Protein AF-A0A850DKN4-F1 (afdb_monomer_lite)

Structure (mmCIF, N/CA/C/O backbone):
data_AF-A0A850DKN4-F1
#
_entry.id   AF-A0A850DKN4-F1
#
loop_
_atom_site.group_PDB
_atom_site.id
_atom_site.type_symbol
_atom_site.label_atom_id
_atom_site.label_alt_id
_atom_site.label_comp_id
_atom_site.label_asym_id
_atom_site.label_entity_id
_atom_site.label_seq_id
_atom_site.pdbx_PDB_ins_code
_atom_site.Cartn_x
_atom_site.Cartn_y
_atom_site.Cartn_z
_atom_site.occupancy
_atom_site.B_iso_or_equiv
_atom_site.auth_seq_id
_atom_site.auth_comp_id
_atom_site.auth_asym_id
_atom_site.auth_atom_id
_atom_site.pdbx_PDB_model_num
ATOM 1 N N . MET A 1 1 ? -18.144 11.410 5.106 1.00 62.12 1 MET A N 1
ATOM 2 C CA . MET A 1 1 ? -17.314 11.699 3.916 1.00 62.12 1 MET A CA 1
ATOM 3 C C . MET A 1 1 ? -16.071 10.833 4.024 1.00 62.12 1 MET A C 1
ATOM 5 O O . MET A 1 1 ? -15.506 10.789 5.109 1.00 62.12 1 MET A O 1
ATOM 9 N N . ASN A 1 2 ? -15.714 10.085 2.980 1.00 83.38 2 ASN A N 1
ATOM 10 C CA . ASN A 1 2 ? -14.585 9.149 3.041 1.00 83.38 2 ASN A CA 1
ATOM 11 C C . ASN A 1 2 ? -13.280 9.904 2.773 1.00 83.38 2 ASN A C 1
ATOM 13 O O . ASN A 1 2 ? -13.250 10.772 1.899 1.00 83.38 2 ASN A O 1
ATOM 17 N N . ARG A 1 3 ? -12.218 9.589 3.520 1.00 93.12 3 ARG A N 1
ATOM 18 C CA . ARG A 1 3 ? -10.875 10.124 3.254 1.00 93.12 3 ARG A CA 1
ATOM 19 C C . ARG A 1 3 ? -10.176 9.235 2.229 1.00 93.12 3 ARG A C 1
ATOM 21 O O . ARG A 1 3 ? -10.371 8.020 2.248 1.00 93.12 3 ARG A O 1
ATOM 28 N N . HIS A 1 4 ? -9.394 9.837 1.337 1.00 95.81 4 HIS A N 1
ATOM 29 C CA . HIS A 1 4 ? -8.719 9.133 0.252 1.00 95.81 4 HIS A CA 1
ATOM 30 C C . HIS A 1 4 ? -7.279 9.616 0.098 1.00 95.81 4 HIS A C 1
ATOM 32 O O . HIS A 1 4 ? -7.022 10.816 0.179 1.00 95.81 4 HIS A O 1
ATOM 38 N N . TRP A 1 5 ? -6.369 8.680 -0.159 1.00 97.56 5 TRP A N 1
ATOM 39 C CA . TRP A 1 5 ? -4.951 8.938 -0.387 1.00 97.56 5 TRP A CA 1
ATOM 40 C C . TRP A 1 5 ? -4.437 8.103 -1.553 1.00 97.56 5 TRP A C 1
ATOM 42 O O . TRP A 1 5 ? -4.833 6.947 -1.720 1.00 97.56 5 TRP A O 1
ATOM 52 N N . THR A 1 6 ? -3.491 8.668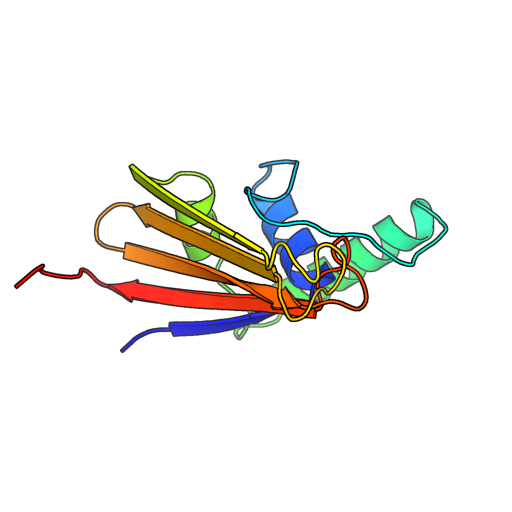 -2.295 1.00 97.12 6 THR A N 1
ATOM 53 C CA . THR A 1 6 ? -2.720 7.967 -3.323 1.00 97.12 6 THR A CA 1
ATOM 54 C C . THR A 1 6 ? -1.257 8.019 -2.931 1.00 97.12 6 THR A C 1
ATOM 56 O O . THR A 1 6 ? -0.751 9.081 -2.581 1.00 97.12 6 THR A O 1
ATOM 59 N N . LEU A 1 7 ? -0.594 6.872 -2.969 1.00 96.88 7 LEU A N 1
ATOM 60 C CA . LEU A 1 7 ? 0.821 6.736 -2.668 1.00 96.88 7 LEU A CA 1
ATOM 61 C C . LEU A 1 7 ? 1.517 6.090 -3.860 1.00 96.88 7 LEU A C 1
ATOM 63 O O . LEU A 1 7 ? 0.974 5.187 -4.503 1.00 96.88 7 LEU A O 1
ATOM 67 N N . THR A 1 8 ? 2.751 6.501 -4.114 1.00 96.44 8 THR A N 1
ATOM 68 C CA . THR A 1 8 ? 3.672 5.708 -4.928 1.00 96.44 8 THR A CA 1
ATOM 69 C C . THR A 1 8 ? 3.978 4.382 -4.230 1.00 96.44 8 THR A C 1
ATOM 71 O O . THR A 1 8 ? 3.669 4.160 -3.053 1.00 96.44 8 THR A O 1
ATOM 74 N N . ASP A 1 9 ? 4.583 3.461 -4.967 1.00 95.44 9 ASP A N 1
ATOM 75 C CA . ASP A 1 9 ? 4.948 2.154 -4.447 1.00 95.44 9 ASP A CA 1
ATOM 76 C C . ASP A 1 9 ? 5.963 2.242 -3.293 1.00 95.44 9 ASP A C 1
ATOM 78 O O . ASP A 1 9 ? 5.767 1.599 -2.259 1.00 95.44 9 ASP A O 1
ATOM 82 N N . LEU A 1 10 ? 6.983 3.096 -3.422 1.00 95.38 10 LEU A N 1
ATOM 83 C CA . LEU A 1 10 ? 7.976 3.332 -2.375 1.00 95.38 10 LEU A CA 1
ATOM 84 C C . LEU A 1 10 ? 7.391 4.047 -1.154 1.00 95.38 10 LEU A C 1
ATOM 86 O O . LEU A 1 10 ? 7.707 3.669 -0.027 1.00 95.38 10 LEU A O 1
ATOM 90 N N . GLU A 1 11 ? 6.530 5.051 -1.345 1.00 95.81 11 GLU A N 1
ATOM 91 C CA . GLU A 1 11 ? 5.891 5.742 -0.218 1.00 95.81 11 GLU A CA 1
ATOM 92 C C . GLU A 1 11 ? 5.078 4.767 0.631 1.00 95.81 11 GLU A C 1
ATOM 94 O O . GLU A 1 11 ? 5.183 4.786 1.856 1.00 95.81 11 GLU A O 1
ATOM 99 N N . PHE A 1 12 ? 4.322 3.862 -0.001 1.00 95.75 12 PHE A N 1
ATOM 100 C CA . PHE A 1 12 ? 3.578 2.844 0.735 1.00 95.75 12 PHE A CA 1
ATOM 101 C C . PHE A 1 12 ? 4.502 1.904 1.517 1.00 95.75 12 PHE A C 1
ATOM 103 O O . PHE A 1 12 ? 4.248 1.646 2.693 1.00 95.75 12 PHE A O 1
ATOM 110 N N . VAL A 1 13 ? 5.595 1.435 0.902 1.00 94.69 13 VAL A N 1
ATOM 111 C CA . VAL A 1 13 ? 6.602 0.594 1.575 1.00 94.69 13 VAL 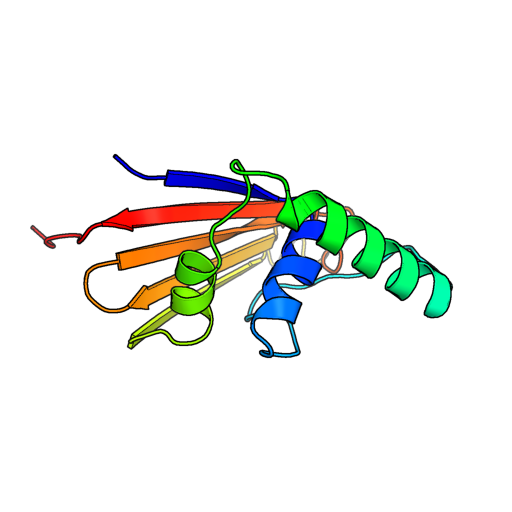A CA 1
ATOM 112 C C . VAL A 1 13 ? 7.178 1.301 2.800 1.00 94.69 13 VAL A C 1
ATOM 114 O O . VAL A 1 13 ? 7.218 0.711 3.875 1.00 94.69 13 VAL A O 1
ATOM 117 N N . VAL A 1 14 ? 7.577 2.566 2.665 1.00 94.31 14 VAL A N 1
ATOM 118 C CA . VAL A 1 14 ? 8.157 3.355 3.760 1.00 94.31 14 VAL A CA 1
ATOM 119 C C . VAL A 1 14 ? 7.158 3.555 4.900 1.00 94.31 14 VAL A C 1
ATOM 121 O O . VAL A 1 14 ? 7.501 3.354 6.066 1.00 94.31 14 VAL A O 1
ATOM 124 N N . ARG A 1 15 ? 5.904 3.904 4.587 1.00 93.69 15 ARG A N 1
ATOM 125 C CA . ARG A 1 15 ? 4.865 4.094 5.611 1.00 93.69 15 ARG A CA 1
ATOM 126 C C . ARG A 1 15 ? 4.489 2.778 6.295 1.00 93.69 15 ARG A C 1
ATOM 128 O O . ARG A 1 15 ? 4.231 2.774 7.498 1.00 93.69 15 ARG A O 1
ATOM 135 N N . TRP A 1 16 ? 4.491 1.664 5.562 1.00 94.25 16 TRP A N 1
ATOM 136 C CA . TRP A 1 16 ? 4.243 0.338 6.127 1.00 94.25 16 TRP A CA 1
ATOM 137 C C . TRP A 1 16 ? 5.384 -0.146 7.030 1.00 94.25 16 TRP A C 1
ATOM 139 O O . TRP A 1 16 ? 5.121 -0.696 8.099 1.00 94.25 16 TRP A O 1
ATOM 149 N N . ASP A 1 17 ? 6.640 0.104 6.654 1.00 89.94 17 ASP A N 1
ATOM 150 C CA . ASP A 1 17 ? 7.818 -0.263 7.453 1.00 89.94 17 ASP A CA 1
ATOM 151 C C . ASP A 1 17 ? 7.784 0.410 8.840 1.00 89.94 17 ASP A C 1
ATOM 153 O O . ASP A 1 17 ? 8.048 -0.219 9.868 1.00 89.94 17 ASP A O 1
ATOM 157 N N . GLY A 1 18 ? 7.297 1.657 8.898 1.00 81.94 18 GLY A N 1
ATOM 158 C CA . GLY A 1 18 ? 7.038 2.379 10.150 1.00 81.94 18 GLY A CA 1
ATOM 159 C C . GLY A 1 18 ? 6.072 1.666 11.111 1.00 81.94 18 GLY A C 1
ATOM 160 O O . GLY A 1 18 ? 6.184 1.825 12.326 1.00 81.94 18 GLY A O 1
ATOM 161 N N . GLN A 1 19 ? 5.180 0.804 10.604 1.00 82.06 19 GLN A N 1
ATOM 162 C CA . GLN A 1 19 ? 4.267 -0.011 11.419 1.00 82.06 19 GLN A CA 1
ATOM 163 C C . GLN A 1 19 ? 4.944 -1.252 12.031 1.00 82.06 19 GLN A C 1
ATOM 165 O O . GLN A 1 19 ? 4.274 -2.060 12.680 1.00 82.06 19 GLN A O 1
ATOM 170 N N . ARG A 1 20 ? 6.257 -1.443 11.815 1.00 68.38 20 ARG A N 1
ATOM 171 C CA . ARG A 1 20 ? 7.065 -2.586 12.291 1.00 68.38 20 ARG A CA 1
ATOM 172 C C . ARG A 1 20 ? 6.492 -3.953 11.906 1.00 68.38 20 ARG A C 1
ATOM 174 O O . ARG A 1 20 ? 6.717 -4.945 12.595 1.00 68.38 20 ARG A O 1
ATOM 181 N N . SER A 1 21 ? 5.726 -3.999 10.819 1.00 68.56 21 SER A N 1
ATOM 182 C CA . SER A 1 21 ? 5.014 -5.204 10.377 1.00 68.56 21 SER A CA 1
ATOM 183 C C . SER A 1 21 ? 5.808 -6.030 9.355 1.00 68.56 21 SER A C 1
ATOM 185 O O . SER A 1 21 ? 5.342 -7.080 8.920 1.00 68.56 21 SER A O 1
ATOM 187 N N . GLY A 1 22 ? 7.034 -5.609 9.021 1.00 76.19 22 GLY A N 1
ATOM 188 C CA . GLY A 1 22 ? 7.932 -6.335 8.125 1.00 76.19 22 GLY A CA 1
ATOM 189 C C . GLY A 1 22 ? 7.423 -6.340 6.684 1.00 76.19 22 GLY A C 1
ATOM 190 O O . GLY A 1 22 ? 7.325 -5.292 6.051 1.00 76.19 22 GLY A O 1
ATOM 191 N N . VAL A 1 23 ? 7.120 -7.531 6.158 1.00 83.12 23 VAL A N 1
ATOM 192 C CA . VAL A 1 23 ? 6.642 -7.733 4.779 1.00 83.12 23 VAL A CA 1
ATOM 193 C C . VAL A 1 23 ? 5.354 -6.939 4.529 1.00 83.12 23 VAL A C 1
ATOM 195 O O . VAL A 1 23 ? 4.541 -6.750 5.437 1.00 83.12 23 VAL A O 1
ATOM 198 N N . LEU A 1 24 ? 5.153 -6.486 3.287 1.00 92.62 24 LEU A N 1
ATOM 199 C CA . LEU A 1 24 ? 3.907 -5.843 2.870 1.00 92.62 24 LEU A CA 1
ATOM 200 C C . LEU A 1 24 ? 2.682 -6.704 3.219 1.00 92.62 24 LEU A C 1
ATOM 202 O O . LEU A 1 24 ? 2.751 -7.937 3.160 1.00 92.62 24 LEU A O 1
ATOM 206 N N . PRO A 1 25 ? 1.539 -6.079 3.548 1.00 93.69 25 PRO A N 1
ATOM 207 C CA . PRO A 1 25 ? 0.353 -6.839 3.874 1.00 93.69 25 PRO A CA 1
ATOM 208 C C . PRO A 1 25 ? -0.135 -7.555 2.612 1.00 93.69 25 PRO A C 1
ATOM 210 O O . PRO A 1 25 ? -0.230 -6.965 1.534 1.00 93.69 25 PRO A O 1
ATOM 213 N N . ALA A 1 26 ? -0.460 -8.842 2.738 1.00 93.56 26 ALA A N 1
ATOM 214 C CA . ALA A 1 26 ? -1.016 -9.610 1.629 1.00 93.56 26 ALA A CA 1
ATOM 215 C C . ALA A 1 26 ? -2.270 -8.903 1.071 1.00 93.56 26 ALA A C 1
ATOM 217 O O . ALA A 1 26 ? -3.067 -8.407 1.862 1.00 93.56 26 ALA A O 1
ATOM 218 N N . PRO A 1 27 ? -2.481 -8.842 -0.252 1.00 96.31 27 PRO A N 1
ATOM 219 C CA . PRO A 1 27 ? -1.779 -9.577 -1.299 1.00 96.31 27 PRO A CA 1
ATOM 220 C C . PRO A 1 27 ? -0.705 -8.732 -2.003 1.00 96.31 27 PRO A C 1
ATOM 222 O O . PRO A 1 27 ? -0.364 -9.012 -3.157 1.00 96.31 27 PRO A O 1
ATOM 225 N N . PHE A 1 28 ? -0.239 -7.658 -1.362 1.00 97.44 28 PHE A N 1
ATOM 226 C CA . PHE A 1 28 ? 0.576 -6.656 -2.025 1.00 97.44 28 PHE A CA 1
ATOM 227 C C . PHE A 1 28 ? 2.000 -7.118 -2.281 1.00 97.44 28 PHE A C 1
ATOM 229 O O . PHE A 1 28 ? 2.584 -7.893 -1.527 1.00 97.44 28 PHE A O 1
ATOM 236 N N . VAL A 1 29 ? 2.544 -6.618 -3.385 1.00 95.75 29 VAL A N 1
ATOM 237 C CA . VAL A 1 29 ? 3.899 -6.914 -3.840 1.00 95.75 29 VAL A CA 1
ATOM 238 C C . VAL A 1 29 ? 4.599 -5.629 -4.233 1.00 95.75 29 VAL A C 1
ATOM 240 O O . VAL A 1 29 ? 3.974 -4.699 -4.746 1.00 95.75 29 VAL A O 1
ATOM 243 N N . PHE A 1 30 ? 5.906 -5.613 -4.025 1.00 93.94 30 PHE A N 1
ATOM 244 C CA . PHE A 1 30 ? 6.780 -4.520 -4.400 1.00 93.94 30 PHE A CA 1
ATOM 245 C C . PHE A 1 30 ? 8.105 -5.088 -4.891 1.00 93.94 30 PHE A C 1
ATOM 247 O O . PHE A 1 30 ? 8.653 -6.011 -4.290 1.00 93.94 30 PHE A O 1
ATOM 254 N N . THR A 1 31 ? 8.608 -4.520 -5.981 1.00 94.31 31 THR A N 1
ATOM 255 C CA . THR A 1 31 ? 9.946 -4.786 -6.505 1.00 94.31 31 THR A CA 1
ATOM 256 C C . THR A 1 31 ? 10.558 -3.443 -6.857 1.00 94.31 31 THR A C 1
ATOM 258 O O . THR A 1 31 ? 9.959 -2.688 -7.620 1.00 94.31 31 THR A O 1
ATOM 261 N N . SER A 1 32 ? 11.731 -3.147 -6.297 1.00 92.12 32 SER A N 1
ATOM 262 C CA . SER A 1 32 ? 12.475 -1.929 -6.613 1.00 92.12 32 SER A CA 1
ATOM 263 C C . SER A 1 32 ? 13.407 -2.151 -7.803 1.00 92.12 32 SER A C 1
ATOM 265 O O . SER A 1 32 ? 14.030 -3.204 -7.926 1.00 92.12 32 SER A O 1
ATOM 267 N N . ASP A 1 33 ? 13.555 -1.123 -8.637 1.00 90.00 33 ASP A N 1
ATOM 268 C CA . ASP A 1 33 ? 14.590 -1.040 -9.676 1.00 90.00 33 ASP A CA 1
ATOM 269 C C . ASP A 1 33 ? 15.982 -0.687 -9.135 1.00 90.00 33 ASP A C 1
ATOM 271 O O . ASP A 1 33 ? 16.985 -0.734 -9.857 1.00 90.00 33 ASP A O 1
ATOM 275 N N . ILE A 1 34 ? 16.060 -0.301 -7.863 1.00 91.81 34 ILE A N 1
ATOM 276 C CA . ILE A 1 34 ? 17.290 0.184 -7.259 1.00 91.81 34 ILE A CA 1
ATOM 277 C C . ILE A 1 34 ? 18.214 -1.003 -7.009 1.00 91.81 34 ILE A C 1
ATOM 279 O O . ILE A 1 34 ? 18.006 -1.817 -6.114 1.00 91.81 34 ILE A O 1
ATOM 283 N N . ARG A 1 35 ? 19.270 -1.087 -7.821 1.00 89.44 35 ARG A N 1
ATOM 284 C CA . ARG A 1 35 ? 20.201 -2.226 -7.830 1.00 89.44 35 ARG A CA 1
ATOM 285 C C . ARG A 1 35 ? 21.013 -2.379 -6.544 1.00 89.44 35 ARG A C 1
ATOM 287 O O . ARG A 1 35 ? 21.452 -3.479 -6.232 1.00 89.44 35 ARG A O 1
ATOM 294 N N . SER A 1 36 ? 21.275 -1.279 -5.839 1.00 94.94 36 SER A N 1
ATOM 295 C CA . SER A 1 36 ? 22.093 -1.276 -4.625 1.00 94.94 36 SER A CA 1
ATOM 296 C C . SER A 1 36 ? 21.211 -1.197 -3.391 1.00 94.94 36 SER A C 1
ATOM 298 O O . SER A 1 36 ? 20.463 -0.235 -3.231 1.00 94.94 36 SER A O 1
ATOM 300 N N . TYR A 1 37 ? 21.376 -2.154 -2.476 1.00 92.00 37 TYR A N 1
ATOM 301 C CA . TYR A 1 37 ? 20.701 -2.136 -1.178 1.00 92.00 37 TYR A CA 1
ATOM 302 C C . TYR A 1 37 ? 20.950 -0.825 -0.422 1.00 92.00 37 TYR A C 1
ATOM 304 O O . TYR A 1 37 ? 20.022 -0.217 0.095 1.00 92.00 37 TYR A O 1
ATOM 312 N N . ARG A 1 38 ? 22.193 -0.321 -0.433 1.00 95.44 38 ARG A N 1
ATOM 313 C CA . ARG A 1 38 ? 22.528 0.949 0.225 1.00 95.44 38 ARG A CA 1
ATOM 314 C C . ARG A 1 38 ? 21.779 2.128 -0.395 1.00 95.44 38 ARG A C 1
ATOM 316 O O . ARG A 1 38 ? 21.282 2.968 0.340 1.00 95.44 38 ARG A O 1
ATOM 323 N N . ALA A 1 39 ? 21.691 2.181 -1.725 1.00 95.75 39 ALA A N 1
ATOM 324 C CA . ALA A 1 39 ? 20.952 3.244 -2.406 1.00 95.75 39 ALA A CA 1
ATOM 325 C C . ALA A 1 39 ? 19.446 3.158 -2.115 1.00 95.75 39 ALA A C 1
ATOM 327 O O . ALA A 1 39 ? 18.796 4.185 -1.947 1.00 95.75 39 ALA A O 1
ATOM 328 N N . PHE A 1 40 ? 18.906 1.941 -2.012 1.00 94.19 40 PHE A N 1
ATOM 329 C CA . PHE A 1 40 ? 17.510 1.716 -1.649 1.00 94.19 40 PHE A CA 1
ATOM 330 C C . PHE A 1 40 ? 17.211 2.206 -0.227 1.00 94.19 40 PHE A C 1
ATOM 332 O O . PHE A 1 40 ? 16.251 2.945 -0.026 1.00 94.19 40 PHE A O 1
ATOM 339 N N . GLU A 1 41 ? 18.065 1.874 0.743 1.00 94.69 41 GLU A N 1
ATOM 340 C CA . GLU A 1 41 ? 17.910 2.333 2.127 1.00 94.69 41 GLU A CA 1
ATOM 341 C C . GLU A 1 41 ? 18.075 3.855 2.264 1.00 94.69 41 GLU A C 1
ATOM 343 O O . GLU A 1 41 ? 17.312 4.484 2.996 1.00 94.69 41 GLU A O 1
ATOM 348 N N . THR A 1 42 ? 19.003 4.473 1.522 1.00 95.62 42 THR A N 1
ATOM 349 C CA . THR A 1 42 ? 19.118 5.941 1.464 1.00 95.62 42 THR A CA 1
ATOM 350 C C . THR A 1 42 ? 17.829 6.575 0.946 1.00 95.62 42 THR A C 1
ATOM 352 O O . THR A 1 42 ? 17.277 7.450 1.610 1.00 95.62 42 THR A O 1
ATOM 355 N N . LEU A 1 43 ? 17.287 6.086 -0.173 1.00 95.62 43 LEU A N 1
ATOM 356 C CA . LEU A 1 43 ? 16.054 6.636 -0.736 1.00 95.62 43 LEU A CA 1
ATOM 357 C C . LEU A 1 43 ? 14.841 6.413 0.182 1.00 95.62 43 LEU A C 1
ATOM 359 O O . LEU A 1 43 ? 13.964 7.274 0.272 1.00 95.62 43 LEU A O 1
ATOM 363 N N . LYS A 1 44 ? 14.779 5.278 0.891 1.00 94.88 44 LYS A N 1
ATOM 364 C CA . LYS A 1 44 ? 13.759 5.040 1.922 1.00 94.88 44 LYS A CA 1
ATOM 365 C C . LYS A 1 44 ? 13.837 6.081 3.037 1.00 94.88 44 LYS A C 1
ATOM 367 O O . LYS A 1 44 ? 12.796 6.602 3.426 1.00 94.88 44 LYS A O 1
ATOM 372 N N . ALA A 1 45 ? 15.037 6.385 3.535 1.00 94.62 45 ALA A N 1
ATOM 373 C CA . ALA A 1 45 ? 15.232 7.372 4.595 1.00 94.62 45 ALA A CA 1
ATOM 374 C C . ALA A 1 45 ? 14.817 8.783 4.144 1.00 94.62 45 ALA A C 1
ATOM 376 O O . ALA A 1 45 ? 14.035 9.434 4.832 1.00 94.62 45 ALA A O 1
ATOM 377 N N . GLU A 1 46 ? 15.245 9.206 2.952 1.00 95.69 46 GLU A N 1
ATOM 378 C CA . GLU A 1 46 ? 14.849 10.490 2.350 1.00 95.69 46 GLU A CA 1
ATOM 379 C C . GLU A 1 46 ? 13.326 10.576 2.152 1.00 95.69 46 GLU A C 1
ATOM 381 O O . GLU A 1 46 ? 12.687 11.590 2.442 1.00 95.69 46 GLU A O 1
ATOM 386 N N . THR A 1 47 ? 12.712 9.478 1.703 1.00 95.62 47 THR A N 1
ATOM 387 C CA . THR A 1 47 ? 11.256 9.384 1.541 1.00 95.62 47 THR A CA 1
ATOM 388 C C . THR A 1 47 ? 10.540 9.467 2.890 1.00 95.62 47 THR A C 1
ATOM 390 O O . THR A 1 47 ? 9.518 10.142 2.991 1.00 95.62 47 THR A O 1
ATOM 393 N N . ALA A 1 48 ? 11.063 8.824 3.936 1.00 93.50 48 ALA A N 1
ATOM 394 C CA . ALA A 1 48 ? 10.487 8.879 5.277 1.00 93.50 48 ALA A CA 1
ATOM 395 C C . ALA A 1 48 ? 10.533 10.297 5.864 1.00 93.50 48 ALA A C 1
ATOM 397 O O . ALA A 1 48 ? 9.540 10.758 6.431 1.00 93.50 48 ALA A O 1
ATOM 398 N N . GLU A 1 49 ? 11.656 10.998 5.692 1.00 94.06 49 GLU A N 1
ATOM 399 C CA . GLU A 1 49 ? 11.821 12.386 6.127 1.00 94.06 49 GLU A CA 1
ATOM 400 C C . GLU A 1 49 ? 10.817 13.306 5.424 1.00 94.06 49 GLU A C 1
ATOM 402 O O . GLU A 1 49 ? 10.068 14.024 6.088 1.00 94.06 49 GLU A O 1
ATOM 407 N N . ARG A 1 50 ? 10.706 13.200 4.093 1.00 94.44 50 ARG A N 1
ATOM 408 C CA . ARG A 1 50 ? 9.727 13.969 3.312 1.00 94.44 50 ARG A CA 1
ATOM 409 C C . ARG A 1 50 ? 8.289 13.714 3.768 1.00 94.44 50 ARG A C 1
ATOM 411 O O . ARG A 1 50 ? 7.536 14.664 3.960 1.00 94.44 50 ARG A O 1
ATOM 418 N N . LEU A 1 51 ? 7.899 12.449 3.938 1.00 93.12 51 LEU A N 1
ATOM 419 C CA . LEU A 1 51 ? 6.527 12.087 4.314 1.00 93.12 51 LEU A CA 1
ATOM 420 C C . LEU A 1 51 ? 6.168 12.508 5.743 1.00 93.12 51 LEU A C 1
ATOM 422 O O . LEU A 1 51 ? 4.995 12.734 6.020 1.00 93.12 51 LEU A O 1
ATOM 426 N N . SER A 1 52 ? 7.146 12.621 6.645 1.00 88.44 52 SER A N 1
ATOM 427 C CA . SER A 1 52 ? 6.900 13.034 8.034 1.00 88.44 52 SER A CA 1
ATOM 428 C C . SER A 1 52 ? 6.461 14.498 8.151 1.00 88.44 52 SER A C 1
ATOM 430 O O . SER A 1 52 ? 5.772 14.854 9.105 1.00 88.44 52 SER A O 1
ATOM 432 N N . GLY A 1 53 ? 6.841 15.343 7.187 1.00 87.25 53 GLY A N 1
ATOM 433 C CA . GLY A 1 53 ? 6.451 16.755 7.132 1.00 87.25 53 GLY A CA 1
ATOM 434 C C . GLY A 1 53 ? 5.183 17.043 6.322 1.00 87.25 53 GLY A C 1
ATOM 435 O O . GLY A 1 53 ? 4.748 18.193 6.292 1.00 87.25 53 GLY A O 1
ATOM 436 N N . ASP A 1 54 ? 4.600 16.042 5.656 1.00 90.38 54 ASP A N 1
ATOM 437 C CA . ASP A 1 54 ? 3.483 16.235 4.729 1.00 90.38 54 ASP A CA 1
ATOM 438 C C . ASP A 1 54 ? 2.126 15.914 5.389 1.00 90.38 54 ASP A C 1
ATOM 440 O O . ASP A 1 54 ? 1.806 14.741 5.596 1.00 90.38 54 ASP A O 1
ATOM 444 N N . PRO A 1 55 ? 1.274 16.917 5.685 1.00 85.00 55 PRO A N 1
ATOM 445 C CA . PRO A 1 55 ? -0.040 16.685 6.282 1.00 85.00 55 PRO A CA 1
ATOM 446 C C . PRO A 1 55 ? -1.028 15.982 5.337 1.00 85.00 55 PRO A C 1
ATOM 448 O O . PRO A 1 55 ? -2.067 15.506 5.798 1.00 85.00 55 PRO A O 1
ATOM 451 N N . ALA A 1 56 ? -0.738 15.914 4.033 1.00 87.38 56 ALA A N 1
ATOM 452 C CA . ALA A 1 56 ? -1.547 15.188 3.059 1.00 87.38 56 ALA A CA 1
ATOM 453 C C . ALA A 1 56 ? -1.231 13.683 3.024 1.00 87.38 56 ALA A C 1
ATOM 455 O O . ALA A 1 56 ? -1.945 12.932 2.359 1.00 87.38 56 ALA A O 1
ATOM 456 N N . THR A 1 57 ? -0.199 13.220 3.740 1.00 90.81 57 THR A N 1
ATOM 457 C CA . THR A 1 57 ? 0.138 11.795 3.815 1.00 90.81 57 THR A CA 1
ATOM 458 C C . THR A 1 57 ? -0.946 10.984 4.529 1.00 90.81 57 THR A C 1
ATOM 460 O O . THR A 1 57 ? -1.721 11.500 5.340 1.00 90.81 57 THR A O 1
ATOM 463 N N . VAL A 1 58 ? -0.996 9.676 4.256 1.00 94.19 58 VAL A N 1
ATOM 464 C CA . VAL A 1 58 ? -1.887 8.769 4.990 1.00 94.19 58 VAL A CA 1
ATOM 465 C C . VAL A 1 58 ? -1.479 8.734 6.472 1.00 94.19 58 VAL A C 1
ATOM 467 O O . VAL A 1 58 ? -0.319 8.434 6.767 1.00 94.19 58 VAL A O 1
ATOM 470 N N . PRO A 1 59 ? -2.391 9.009 7.420 1.00 93.19 59 PRO A N 1
ATOM 471 C CA . PRO A 1 59 ? -2.078 8.964 8.846 1.00 93.19 59 PRO A CA 1
ATOM 472 C C . PRO A 1 59 ? -1.674 7.563 9.339 1.00 93.19 59 PRO A C 1
ATOM 474 O O . PRO A 1 59 ? -2.196 6.552 8.864 1.00 93.19 59 PRO A O 1
ATOM 477 N N . ASP A 1 60 ? -0.777 7.485 10.330 1.00 92.12 60 ASP A N 1
ATOM 478 C CA . ASP A 1 60 ? -0.322 6.202 10.902 1.00 92.12 60 ASP A CA 1
ATOM 479 C C . ASP A 1 60 ? -1.466 5.378 11.498 1.00 92.12 60 ASP A C 1
ATOM 481 O O . ASP A 1 60 ? -1.474 4.151 11.404 1.00 92.12 60 ASP A O 1
ATOM 485 N N . ASP A 1 61 ? -2.462 6.034 12.092 1.00 92.75 61 ASP A N 1
ATOM 486 C CA . ASP A 1 61 ? -3.605 5.361 12.700 1.00 92.75 61 ASP A CA 1
ATOM 487 C C . ASP A 1 61 ? -4.496 4.661 11.660 1.00 92.75 61 ASP A C 1
ATOM 489 O O . ASP A 1 61 ? -5.108 3.643 11.984 1.00 92.75 61 ASP A O 1
ATOM 493 N N . VAL A 1 62 ? -4.517 5.138 10.409 1.00 94.62 62 VAL A N 1
ATOM 494 C CA . VAL A 1 62 ? -5.194 4.467 9.285 1.00 94.62 62 VAL A CA 1
ATOM 495 C C . VAL A 1 62 ? -4.457 3.180 8.913 1.00 94.62 62 VAL A C 1
ATOM 497 O O . VAL A 1 62 ? -5.081 2.129 8.775 1.00 94.62 62 VAL A O 1
ATOM 500 N N . LEU A 1 63 ? -3.125 3.216 8.807 1.00 94.94 63 LEU A N 1
ATOM 501 C CA . LEU A 1 63 ? -2.333 2.013 8.514 1.00 94.94 63 LEU A CA 1
ATOM 502 C C . LEU A 1 63 ? -2.351 1.008 9.673 1.00 94.94 63 LEU A C 1
ATOM 504 O O . LEU A 1 63 ? -2.362 -0.202 9.443 1.00 94.94 63 LEU A O 1
ATOM 508 N N . ASN A 1 64 ? -2.451 1.482 10.914 1.00 94.00 64 ASN A N 1
ATOM 509 C CA . ASN A 1 64 ? -2.590 0.631 12.094 1.00 94.00 64 ASN A CA 1
ATOM 510 C C . ASN A 1 64 ? -3.908 -0.176 12.103 1.00 94.00 64 ASN A C 1
ATOM 512 O O . ASN A 1 64 ? -3.955 -1.255 12.696 1.00 94.00 64 ASN A O 1
ATOM 516 N N . ILE A 1 65 ? -4.971 0.288 11.426 1.00 94.56 65 ILE A N 1
ATOM 517 C CA . ILE A 1 65 ? -6.192 -0.517 11.205 1.00 94.56 65 ILE A CA 1
ATOM 518 C C . ILE A 1 65 ? -5.866 -1.757 10.370 1.00 94.56 65 ILE A C 1
ATOM 520 O O . ILE A 1 65 ? -6.340 -2.846 10.677 1.00 94.56 65 ILE A O 1
ATOM 524 N N . VAL A 1 66 ? -5.031 -1.602 9.344 1.00 95.12 66 VAL A N 1
ATOM 525 C CA . VAL A 1 66 ? -4.620 -2.689 8.444 1.00 95.12 66 VAL A CA 1
ATOM 526 C C . VAL A 1 66 ? -3.609 -3.620 9.115 1.00 95.12 66 VAL A C 1
ATOM 528 O O . VAL A 1 66 ? -3.670 -4.832 8.925 1.00 95.12 66 VAL A O 1
ATOM 531 N N . ALA A 1 67 ? -2.700 -3.078 9.929 1.00 94.56 67 ALA A N 1
ATOM 532 C CA . ALA A 1 67 ? -1.706 -3.864 10.662 1.00 94.56 67 ALA A CA 1
ATOM 533 C C . ALA A 1 67 ? -2.319 -4.695 11.800 1.00 94.56 67 ALA A C 1
ATOM 535 O O . ALA A 1 67 ? -1.837 -5.786 12.107 1.00 94.56 67 ALA A O 1
ATOM 536 N N . ARG A 1 68 ? -3.378 -4.188 12.444 1.00 93.75 68 ARG A N 1
ATOM 537 C CA . ARG A 1 68 ? -4.040 -4.831 13.590 1.00 93.75 68 ARG A CA 1
ATOM 538 C C . ARG A 1 68 ? -5.569 -4.805 13.444 1.00 93.75 68 ARG A C 1
ATOM 540 O O . ARG A 1 68 ? -6.230 -4.130 14.237 1.00 93.75 68 ARG A O 1
ATOM 547 N N . PRO A 1 69 ? -6.128 -5.495 12.437 1.00 94.81 69 PRO A N 1
ATOM 548 C CA . PRO A 1 69 ? -7.557 -5.470 12.163 1.00 94.81 69 PRO A CA 1
ATOM 549 C C . PRO A 1 69 ? -8.339 -6.390 13.104 1.00 94.81 69 PRO A C 1
ATOM 551 O O . PRO A 1 69 ? -7.845 -7.446 13.493 1.00 94.81 69 PRO A O 1
ATOM 554 N N . ASP A 1 70 ? -9.598 -6.038 13.366 1.00 95.44 70 ASP A N 1
ATOM 555 C CA . ASP A 1 70 ? -10.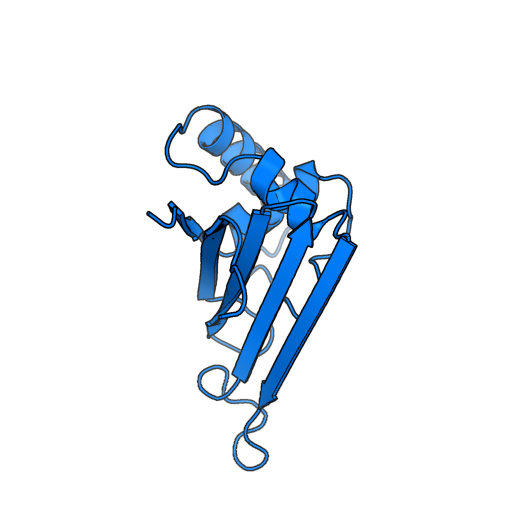590 -6.969 13.920 1.00 95.44 70 ASP A CA 1
ATOM 556 C C . ASP A 1 70 ? -11.111 -7.906 12.815 1.00 95.44 70 ASP A C 1
ATOM 558 O O . ASP A 1 70 ? -11.364 -9.087 13.039 1.00 95.44 70 ASP A O 1
ATOM 562 N N . ILE A 1 71 ? -11.256 -7.373 11.594 1.00 94.44 71 ILE A N 1
ATOM 563 C CA . ILE A 1 71 ? -11.687 -8.106 10.397 1.00 94.44 71 ILE A CA 1
ATOM 564 C C . ILE A 1 71 ? -10.778 -7.722 9.233 1.00 94.44 71 ILE A C 1
ATOM 566 O O . ILE A 1 71 ? -10.556 -6.535 8.991 1.00 94.44 71 ILE A O 1
ATOM 570 N N . ARG A 1 72 ? -10.304 -8.713 8.469 1.00 95.81 72 ARG A N 1
ATOM 571 C CA . ARG A 1 72 ? -9.586 -8.494 7.205 1.00 95.81 72 ARG A CA 1
ATOM 572 C C . ARG A 1 72 ? -10.212 -9.285 6.064 1.00 95.81 72 ARG A C 1
ATOM 574 O O . ARG A 1 72 ? -10.572 -10.447 6.240 1.00 95.81 72 ARG A O 1
ATOM 581 N N . ILE A 1 73 ? -10.281 -8.670 4.890 1.00 96.44 73 ILE A N 1
ATOM 582 C CA . ILE A 1 73 ? -10.719 -9.283 3.638 1.00 96.44 73 ILE A CA 1
ATOM 583 C C . ILE A 1 73 ? -9.620 -9.040 2.606 1.00 96.44 73 ILE A C 1
ATOM 585 O O . ILE A 1 73 ? -9.250 -7.901 2.327 1.00 96.44 73 ILE A O 1
ATOM 589 N N . ILE A 1 74 ? -9.095 -10.125 2.043 1.00 97.62 74 ILE A N 1
ATOM 590 C CA . ILE A 1 74 ? -8.037 -10.088 1.033 1.00 97.62 74 ILE A CA 1
ATOM 591 C C . ILE A 1 74 ? -8.655 -10.487 -0.303 1.00 97.62 74 ILE A C 1
ATOM 593 O O . ILE A 1 74 ? -9.170 -11.593 -0.443 1.00 97.62 74 ILE A O 1
ATOM 597 N N . GLY A 1 75 ? -8.591 -9.587 -1.281 1.00 97.31 75 GLY A N 1
ATOM 598 C CA . GLY A 1 75 ? -9.031 -9.845 -2.647 1.00 97.31 75 GLY A CA 1
ATOM 599 C C . GLY A 1 75 ? -7.830 -10.001 -3.568 1.00 97.31 75 GLY A C 1
ATOM 600 O O . GLY A 1 75 ? -7.044 -9.068 -3.724 1.00 97.31 75 GLY A O 1
ATOM 601 N N . SER A 1 76 ? -7.685 -11.157 -4.212 1.00 96.94 76 SER A N 1
ATOM 602 C CA . SER A 1 76 ? -6.731 -11.321 -5.307 1.00 96.94 76 SER A CA 1
ATOM 603 C C . SER A 1 76 ? -7.372 -12.075 -6.458 1.00 96.94 76 SER A C 1
ATOM 605 O O . SER A 1 76 ? -7.922 -13.154 -6.264 1.00 96.94 76 SER A O 1
ATOM 607 N N . ALA A 1 77 ? -7.291 -11.498 -7.652 1.00 96.81 77 ALA A N 1
ATOM 608 C CA . ALA A 1 77 ? -7.791 -12.109 -8.873 1.00 96.81 77 ALA A CA 1
ATOM 609 C C . ALA A 1 77 ? -6.821 -11.860 -10.027 1.00 96.81 77 ALA A C 1
ATOM 611 O O . ALA A 1 77 ? -6.009 -10.928 -9.994 1.00 96.81 77 ALA A O 1
ATOM 612 N N . TRP A 1 78 ? -6.888 -12.725 -11.030 1.00 96.50 78 TRP A N 1
ATOM 613 C CA . TRP A 1 78 ? -6.083 -12.649 -12.239 1.00 96.50 78 TRP A CA 1
ATOM 614 C C . TRP A 1 78 ? -6.816 -13.318 -13.399 1.00 96.50 78 TRP A C 1
ATOM 616 O O . TRP A 1 78 ? -7.631 -14.209 -13.168 1.00 96.50 78 TRP A O 1
ATOM 626 N N . ASP A 1 79 ? -6.529 -12.883 -14.624 1.00 97.25 79 ASP A N 1
ATOM 627 C CA . ASP A 1 79 ? -7.053 -13.495 -15.847 1.00 97.25 79 ASP A CA 1
ATOM 628 C C . ASP A 1 79 ? -6.220 -14.734 -16.239 1.00 97.25 79 ASP A C 1
ATOM 630 O O . ASP A 1 79 ? -5.038 -14.579 -16.567 1.00 97.25 79 ASP A O 1
ATOM 634 N N . PRO A 1 80 ? -6.805 -15.952 -16.257 1.00 95.94 80 PRO A N 1
ATOM 635 C CA . PRO A 1 80 ? -6.115 -17.177 -16.659 1.00 95.94 80 PRO A CA 1
ATOM 636 C C . PRO A 1 80 ? -5.521 -17.161 -18.065 1.00 95.94 80 PRO A C 1
ATOM 638 O O . PRO A 1 80 ? -4.537 -17.854 -18.315 1.00 95.94 80 PRO A O 1
ATOM 641 N N . GLN A 1 81 ? -6.101 -16.380 -18.976 1.00 97.88 81 GLN A N 1
ATOM 642 C CA . GLN A 1 81 ? -5.623 -16.253 -20.352 1.00 97.88 81 GLN A CA 1
ATOM 643 C C . GLN A 1 81 ? -4.430 -15.294 -20.455 1.00 97.88 81 GLN A C 1
ATOM 645 O O . GLN A 1 81 ? -3.628 -15.405 -21.379 1.00 97.88 81 GLN A O 1
ATOM 650 N N . HIS A 1 82 ? -4.275 -14.396 -19.477 1.00 95.81 82 HIS A N 1
ATOM 651 C CA . HIS A 1 82 ? -3.224 -13.379 -19.435 1.00 95.81 82 HIS A CA 1
ATOM 652 C C . HIS A 1 82 ? -2.518 -13.348 -18.060 1.00 95.81 82 HIS A C 1
ATOM 654 O O . HIS A 1 82 ? -2.486 -12.306 -17.402 1.00 95.81 82 HIS A O 1
ATOM 660 N N . PRO A 1 83 ? -1.903 -14.462 -17.604 1.00 92.88 83 PRO A N 1
ATOM 661 C CA . PRO A 1 83 ? -1.357 -14.601 -16.244 1.00 92.88 83 PRO A CA 1
ATOM 662 C C . PRO A 1 83 ? -0.310 -13.556 -15.858 1.00 92.88 83 PRO A C 1
ATOM 664 O O . PRO A 1 83 ? -0.155 -13.231 -14.678 1.00 92.88 83 PRO A O 1
ATOM 667 N N . ASN A 1 84 ? 0.423 -13.060 -16.854 1.00 95.44 84 ASN A N 1
ATOM 668 C CA . ASN A 1 84 ? 1.542 -12.143 -16.681 1.00 95.44 84 ASN A CA 1
ATOM 669 C C . ASN A 1 84 ? 1.184 -10.691 -17.016 1.00 95.44 84 ASN A C 1
ATOM 671 O O . ASN A 1 84 ? 2.066 -9.837 -16.954 1.00 95.44 84 ASN A O 1
ATOM 675 N N . ASP A 1 85 ? -0.074 -10.403 -17.365 1.00 96.75 85 ASP A N 1
ATOM 676 C CA . ASP A 1 85 ? -0.525 -9.037 -17.613 1.00 96.75 85 ASP A CA 1
ATOM 677 C C . ASP A 1 85 ? -0.853 -8.349 -16.272 1.00 96.75 85 ASP A C 1
ATOM 679 O O . ASP A 1 85 ? -1.837 -8.707 -15.610 1.00 96.75 85 ASP A O 1
ATOM 683 N N . PRO A 1 86 ? -0.051 -7.362 -15.828 1.00 95.69 86 PRO A N 1
ATOM 684 C CA . PRO A 1 86 ? -0.314 -6.654 -14.581 1.00 95.69 86 PRO A CA 1
ATOM 685 C C . PRO A 1 86 ? -1.637 -5.880 -14.601 1.00 95.69 86 PRO A C 1
ATOM 687 O O . PRO A 1 86 ? -2.240 -5.721 -13.541 1.00 95.69 86 PRO A O 1
ATOM 690 N N . ALA A 1 87 ? -2.126 -5.440 -15.767 1.00 96.81 87 ALA A N 1
ATOM 691 C CA . ALA A 1 87 ? -3.406 -4.742 -15.889 1.00 96.81 87 ALA A CA 1
ATOM 692 C C . ALA A 1 87 ? -4.606 -5.674 -15.655 1.00 96.81 87 ALA A C 1
ATOM 694 O O . ALA A 1 87 ? -5.698 -5.217 -15.322 1.00 96.81 87 ALA A O 1
ATOM 695 N N . LYS A 1 88 ? -4.400 -6.989 -15.783 1.00 97.00 88 LYS A N 1
ATOM 696 C CA . LYS A 1 88 ? -5.395 -8.035 -15.506 1.00 97.00 88 LYS A CA 1
ATOM 697 C C . LYS A 1 88 ? -5.246 -8.630 -14.104 1.00 97.00 88 LYS A C 1
ATOM 699 O O . LYS A 1 88 ? -5.821 -9.681 -13.819 1.00 97.00 88 LYS A O 1
ATOM 704 N N . ARG A 1 89 ? -4.481 -7.981 -13.218 1.00 96.50 89 ARG A N 1
ATOM 705 C CA . ARG A 1 89 ? -4.256 -8.410 -11.834 1.00 96.50 89 ARG A CA 1
ATOM 706 C C . ARG A 1 89 ? -4.983 -7.484 -10.865 1.00 96.50 89 ARG A C 1
ATOM 708 O O . ARG A 1 89 ? -4.765 -6.280 -10.864 1.00 96.50 89 ARG A O 1
ATOM 715 N N . ILE A 1 90 ? -5.789 -8.063 -9.982 1.00 97.12 90 ILE A N 1
ATOM 716 C CA . ILE A 1 90 ? -6.468 -7.340 -8.902 1.00 97.12 90 ILE A CA 1
ATOM 717 C C . ILE A 1 90 ? -5.828 -7.733 -7.572 1.00 97.12 90 ILE A C 1
ATOM 719 O O . ILE A 1 90 ? -5.599 -8.917 -7.299 1.00 97.12 90 ILE A O 1
ATOM 723 N N . ARG A 1 91 ? -5.535 -6.727 -6.745 1.00 98.25 91 ARG A N 1
ATOM 724 C CA . ARG A 1 91 ? -4.978 -6.867 -5.398 1.00 98.25 91 ARG A CA 1
ATOM 725 C C . ARG A 1 91 ? -5.619 -5.838 -4.478 1.00 98.25 91 ARG A C 1
ATOM 727 O O . ARG A 1 91 ? -5.394 -4.640 -4.636 1.00 98.25 91 ARG A O 1
ATOM 734 N N . LEU A 1 92 ? -6.397 -6.328 -3.524 1.00 98.00 92 LEU A N 1
ATOM 735 C CA . LEU A 1 92 ? -7.167 -5.537 -2.574 1.00 98.00 92 LEU A CA 1
ATOM 736 C C . LEU A 1 92 ? -6.907 -6.045 -1.157 1.00 98.00 92 LEU A C 1
ATOM 738 O O . LEU A 1 92 ? -6.876 -7.257 -0.925 1.00 98.00 92 LEU A O 1
ATOM 742 N N . HIS A 1 93 ? -6.785 -5.121 -0.212 1.00 97.75 93 HIS A N 1
ATOM 743 C CA . HIS A 1 93 ? -6.770 -5.413 1.215 1.00 97.75 93 HIS A CA 1
ATOM 744 C C . HIS A 1 93 ? -7.778 -4.501 1.900 1.00 97.75 93 HIS A C 1
ATOM 746 O O . HIS A 1 93 ? -7.554 -3.296 2.009 1.00 97.75 93 HIS A O 1
ATOM 752 N N . ALA A 1 94 ? -8.880 -5.075 2.369 1.00 97.06 94 ALA A N 1
ATOM 753 C CA . ALA A 1 94 ? -9.817 -4.378 3.230 1.00 97.06 94 ALA A CA 1
ATOM 754 C C . ALA A 1 94 ? -9.607 -4.813 4.681 1.00 97.06 94 ALA A C 1
ATOM 756 O O . ALA A 1 94 ? -9.462 -5.998 4.976 1.00 97.06 94 ALA A O 1
ATOM 757 N N . ALA A 1 95 ? -9.598 -3.850 5.588 1.00 96.12 95 ALA A N 1
ATOM 758 C CA . ALA A 1 95 ? -9.438 -4.060 7.013 1.00 96.12 95 ALA A CA 1
ATOM 759 C C . ALA A 1 95 ? -10.466 -3.225 7.766 1.00 96.12 95 ALA A C 1
ATOM 761 O O . ALA A 1 95 ? -10.797 -2.115 7.358 1.00 96.12 95 ALA A O 1
ATOM 762 N N . ARG A 1 96 ? -10.955 -3.740 8.886 1.00 94.81 96 ARG A N 1
ATOM 763 C CA . ARG A 1 96 ? -11.806 -3.002 9.815 1.00 94.81 96 ARG A CA 1
ATOM 764 C C . ARG A 1 96 ? -11.235 -3.131 11.212 1.00 94.81 96 ARG A C 1
ATOM 766 O O . ARG A 1 96 ? -10.847 -4.226 11.619 1.00 94.81 96 ARG A O 1
ATOM 773 N N . ARG A 1 97 ? -11.264 -2.031 11.958 1.00 93.69 97 ARG A N 1
ATOM 774 C CA . ARG A 1 97 ? -11.043 -2.019 13.398 1.00 93.69 97 ARG A CA 1
ATOM 775 C C . ARG A 1 97 ? -12.005 -1.043 14.064 1.00 93.69 97 ARG A C 1
ATOM 777 O O . ARG A 1 97 ? -12.104 0.111 13.645 1.00 93.69 97 ARG A O 1
ATOM 784 N N . SER A 1 98 ? -12.721 -1.500 15.087 1.00 90.06 98 SER A N 1
ATOM 785 C CA . SER A 1 98 ? -13.787 -0.733 15.740 1.00 90.06 98 SER A CA 1
ATOM 786 C C . SER A 1 98 ? -14.795 -0.194 14.704 1.00 90.06 98 SER A C 1
ATOM 788 O O . SER A 1 98 ? -15.286 -0.951 13.863 1.00 90.06 98 SER A O 1
ATOM 790 N N . GLY A 1 99 ? -15.105 1.103 14.722 1.00 89.75 99 GLY A N 1
ATOM 791 C CA . GLY A 1 99 ? -16.013 1.745 13.766 1.00 89.75 99 GLY A CA 1
ATOM 792 C C . GLY A 1 99 ? -15.359 2.241 12.468 1.00 89.75 99 GLY A C 1
ATOM 793 O O . GLY A 1 99 ? -15.939 3.068 11.766 1.00 89.75 99 GLY A O 1
ATOM 794 N N . ARG A 1 100 ? -14.127 1.816 12.156 1.00 92.50 100 ARG A N 1
ATOM 795 C CA . ARG A 1 100 ? -13.356 2.325 11.008 1.00 92.50 100 ARG A CA 1
ATOM 796 C C . ARG A 1 100 ? -12.965 1.194 10.066 1.00 92.50 100 ARG A C 1
ATOM 798 O O . ARG A 1 100 ? -12.451 0.163 10.500 1.00 92.50 100 ARG A O 1
ATOM 805 N N . GLY A 1 101 ? -13.211 1.396 8.778 1.00 94.38 101 GLY A N 1
ATOM 806 C CA . GLY A 1 101 ? -12.815 0.515 7.688 1.00 94.38 101 GLY A CA 1
ATOM 807 C C . GLY A 1 101 ? -11.794 1.190 6.780 1.00 94.38 101 GLY A C 1
ATOM 808 O O . GLY A 1 101 ? -11.861 2.392 6.550 1.00 94.38 101 GLY A O 1
ATOM 809 N N . VAL A 1 102 ? -10.860 0.417 6.244 1.00 96.19 102 VAL A N 1
ATOM 810 C CA . VAL A 1 102 ? -9.844 0.864 5.291 1.00 96.19 102 VAL A CA 1
ATOM 811 C C . VAL A 1 102 ? -9.820 -0.112 4.127 1.00 96.19 102 VAL A C 1
ATOM 813 O O . VAL A 1 102 ? -9.739 -1.318 4.342 1.00 96.19 102 VAL A O 1
ATOM 816 N N . LEU A 1 103 ? -9.869 0.403 2.903 1.00 97.19 103 LEU A N 1
ATOM 817 C CA . LEU A 1 103 ? -9.632 -0.350 1.679 1.00 97.19 103 LEU A CA 1
ATOM 818 C C . LEU A 1 103 ? -8.352 0.163 1.026 1.00 97.19 103 LEU A C 1
ATOM 820 O O . LEU A 1 103 ? -8.259 1.340 0.684 1.00 97.19 103 LEU A O 1
ATOM 824 N N . ILE A 1 104 ? -7.395 -0.736 0.817 1.00 98.19 104 ILE A N 1
ATOM 825 C CA . ILE A 1 104 ? -6.188 -0.482 0.036 1.00 98.19 104 ILE A CA 1
ATOM 826 C C . ILE A 1 104 ? -6.283 -1.251 -1.279 1.00 98.19 104 ILE A C 1
ATOM 828 O O . ILE A 1 104 ? -6.574 -2.450 -1.285 1.00 98.19 104 ILE A O 1
ATOM 832 N N . THR A 1 105 ? -6.001 -0.570 -2.385 1.00 98.44 105 THR A N 1
ATOM 833 C CA . THR A 1 105 ? -5.893 -1.165 -3.721 1.00 98.44 105 THR A CA 1
ATOM 834 C C . THR A 1 105 ? -4.491 -0.943 -4.259 1.00 98.44 105 THR A C 1
ATOM 836 O O . THR A 1 105 ? -4.010 0.187 -4.267 1.00 98.44 105 THR A O 1
ATOM 839 N N . GLN A 1 106 ? -3.842 -2.005 -4.733 1.00 98.50 106 GLN A N 1
ATOM 840 C CA . GLN A 1 106 ? -2.579 -1.879 -5.458 1.00 98.50 106 GLN A CA 1
ATOM 841 C C . GLN A 1 106 ? -2.857 -1.644 -6.942 1.00 98.50 106 GLN A C 1
ATOM 843 O O . GLN A 1 106 ? -3.588 -2.415 -7.568 1.00 98.50 106 GLN A O 1
ATOM 848 N N . LEU A 1 107 ? -2.239 -0.610 -7.507 1.00 98.12 107 LEU A N 1
ATOM 849 C CA . LEU A 1 107 ? -2.332 -0.297 -8.927 1.00 98.12 107 LEU A CA 1
ATOM 850 C C . LEU A 1 107 ? -1.424 -1.228 -9.752 1.00 98.12 107 LEU A C 1
ATOM 852 O O . LEU A 1 107 ? -0.343 -1.612 -9.282 1.00 98.12 107 LEU A O 1
ATOM 856 N N . PRO A 1 108 ? -1.824 -1.588 -10.986 1.00 96.62 108 PRO A N 1
ATOM 857 C CA . PRO A 1 108 ? -0.967 -2.316 -11.916 1.00 96.62 108 PRO A CA 1
ATOM 858 C C . PRO A 1 108 ? 0.388 -1.628 -12.101 1.00 96.62 108 PRO A C 1
ATOM 860 O O . PRO A 1 108 ? 0.446 -0.443 -12.418 1.00 96.62 108 PRO A O 1
ATOM 863 N N . GLY A 1 109 ? 1.480 -2.368 -11.905 1.00 96.38 109 GLY A N 1
ATOM 864 C CA . GLY A 1 109 ? 2.820 -1.902 -12.258 1.00 96.38 109 GLY A CA 1
ATOM 865 C C . GLY A 1 109 ? 3.248 -2.381 -13.642 1.00 96.38 109 GLY A C 1
ATOM 866 O O . GLY A 1 109 ? 2.476 -2.972 -14.390 1.00 96.38 109 GLY A O 1
ATOM 867 N N . ARG A 1 110 ? 4.528 -2.185 -13.971 1.00 95.75 110 ARG A N 1
ATOM 868 C CA . ARG A 1 110 ? 5.112 -2.623 -15.256 1.00 95.75 110 ARG A CA 1
ATOM 869 C C . ARG A 1 110 ? 5.180 -4.147 -15.444 1.00 95.75 110 ARG A C 1
ATOM 871 O O . ARG A 1 110 ? 5.262 -4.629 -16.564 1.00 95.75 110 ARG A O 1
ATOM 878 N N . THR A 1 111 ? 5.193 -4.907 -14.350 1.00 96.56 111 THR A N 1
ATOM 879 C CA . THR A 1 111 ? 5.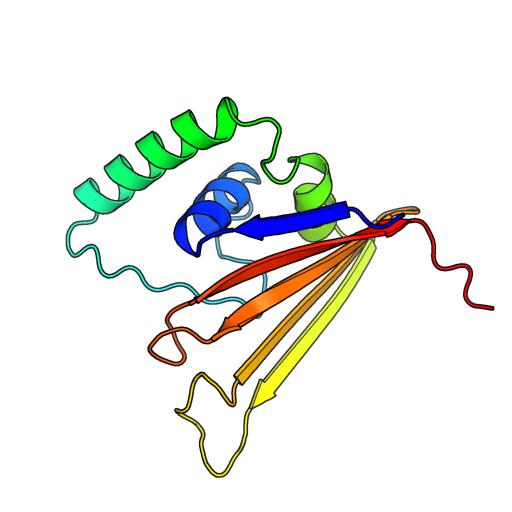083 -6.376 -14.336 1.00 96.56 111 THR A CA 1
ATOM 880 C C . THR A 1 111 ? 4.228 -6.785 -13.143 1.00 96.56 111 THR A C 1
ATOM 882 O O . THR A 1 111 ? 3.987 -5.973 -12.250 1.00 96.56 111 THR A O 1
ATOM 885 N N . ILE A 1 112 ? 3.828 -8.056 -13.062 1.00 96.38 112 ILE A N 1
ATOM 886 C CA . ILE A 1 112 ? 3.004 -8.557 -11.951 1.00 96.38 112 ILE A CA 1
ATOM 887 C C . ILE A 1 112 ? 3.650 -8.408 -10.563 1.00 96.38 112 ILE A C 1
ATOM 889 O O . ILE A 1 112 ? 2.924 -8.490 -9.571 1.00 96.38 112 ILE A O 1
ATOM 893 N N . TRP A 1 113 ? 4.970 -8.198 -10.486 1.00 96.00 113 TRP A N 1
ATOM 894 C CA . TRP A 1 113 ? 5.740 -8.042 -9.243 1.00 96.00 113 TRP A CA 1
ATOM 895 C C . TRP A 1 113 ? 6.051 -6.587 -8.880 1.00 96.00 113 TRP A C 1
ATOM 897 O O . TRP A 1 113 ? 6.450 -6.309 -7.750 1.00 96.00 113 TRP A O 1
ATOM 907 N N . HIS A 1 114 ? 5.864 -5.663 -9.824 1.00 96.19 114 HIS A N 1
ATOM 908 C CA . HIS A 1 114 ? 6.032 -4.233 -9.586 1.00 96.19 114 HIS A CA 1
ATOM 909 C C . HIS A 1 114 ? 4.676 -3.624 -9.244 1.00 96.19 114 HIS A C 1
ATOM 911 O O . HIS A 1 114 ? 3.654 -3.994 -9.826 1.00 96.19 114 HIS A O 1
ATOM 917 N N . SER A 1 115 ? 4.663 -2.696 -8.296 1.00 96.06 115 SER A N 1
ATOM 918 C CA . SER A 1 115 ? 3.467 -1.926 -7.975 1.00 96.06 115 SER A CA 1
ATOM 919 C C . SER A 1 115 ? 3.457 -0.640 -8.797 1.00 96.06 115 SER A C 1
ATOM 921 O O . SER A 1 115 ? 4.501 -0.030 -8.991 1.00 96.06 115 SER A O 1
ATOM 923 N N . GLY A 1 116 ? 2.287 -0.237 -9.293 1.00 96.44 116 GLY A N 1
ATOM 924 C CA . GLY A 1 116 ? 2.082 1.095 -9.873 1.00 96.44 116 GLY A CA 1
ATOM 925 C C . GLY A 1 116 ? 1.759 2.162 -8.823 1.00 96.44 116 GLY A C 1
ATOM 926 O O . GLY A 1 116 ? 1.409 3.280 -9.182 1.00 96.44 116 GLY A O 1
ATOM 927 N N . GLY A 1 117 ? 1.807 1.804 -7.537 1.00 97.19 117 GLY A N 1
ATOM 928 C CA . GLY A 1 117 ? 1.339 2.620 -6.423 1.00 97.19 117 GLY A CA 1
ATOM 929 C C . GLY A 1 117 ? 0.116 2.017 -5.740 1.00 97.19 117 GLY A C 1
ATOM 930 O O . GLY A 1 117 ? -0.310 0.896 -6.032 1.00 97.19 117 GLY A O 1
ATOM 931 N N . PHE A 1 118 ? -0.438 2.764 -4.795 1.00 98.25 118 PHE A N 1
ATOM 932 C CA . PHE A 1 118 ? -1.531 2.322 -3.944 1.00 98.25 118 PHE A CA 1
ATOM 933 C C . PHE A 1 118 ? -2.554 3.432 -3.770 1.00 98.25 118 PHE A C 1
ATOM 935 O O . PHE A 1 118 ? -2.197 4.594 -3.583 1.00 98.25 118 PHE A O 1
ATOM 942 N N . THR A 1 119 ? -3.829 3.062 -3.771 1.00 98.06 119 THR A N 1
ATOM 943 C CA . THR A 1 119 ? -4.900 3.938 -3.300 1.00 98.06 119 THR A CA 1
ATOM 944 C C . THR A 1 119 ? -5.427 3.421 -1.973 1.00 98.06 119 THR A C 1
ATOM 946 O O . THR A 1 119 ? -5.558 2.213 -1.768 1.00 98.06 119 THR A O 1
ATOM 949 N N . ILE A 1 120 ? -5.708 4.339 -1.055 1.00 97.81 120 ILE A N 1
ATOM 950 C CA . ILE A 1 120 ? -6.202 4.049 0.288 1.00 97.81 120 ILE A CA 1
ATOM 951 C C . ILE A 1 120 ? -7.474 4.853 0.485 1.00 97.81 120 ILE A C 1
ATOM 953 O O . ILE A 1 120 ? -7.476 6.065 0.297 1.00 97.81 120 ILE A O 1
ATOM 957 N N . THR A 1 121 ? -8.553 4.187 0.878 1.00 96.88 121 THR A N 1
ATOM 958 C CA . THR A 1 121 ? -9.811 4.848 1.232 1.00 96.88 121 THR A CA 1
ATOM 959 C C . THR A 1 121 ? -10.227 4.424 2.624 1.00 96.88 121 THR A C 1
ATOM 961 O O . THR A 1 121 ? -10.239 3.234 2.936 1.00 96.88 121 THR A O 1
ATOM 964 N N . GLU A 1 122 ? -10.570 5.392 3.462 1.00 95.25 122 GLU A N 1
ATOM 965 C CA . GLU A 1 122 ? -11.128 5.135 4.780 1.00 95.25 122 GLU A CA 1
ATOM 966 C C . GLU A 1 122 ? -12.632 5.399 4.801 1.00 95.25 122 GLU A C 1
ATOM 968 O O . GLU A 1 122 ? -13.124 6.409 4.294 1.00 95.25 122 GLU A O 1
ATOM 973 N N . HIS A 1 123 ? -13.339 4.493 5.464 1.00 91.12 123 HIS A N 1
ATOM 974 C CA . HIS A 1 123 ? -14.774 4.491 5.655 1.00 91.12 123 HIS A CA 1
ATOM 975 C C . HIS A 1 123 ? -15.092 4.505 7.157 1.00 91.12 123 HIS A C 1
ATOM 977 O O . HIS A 1 123 ? -14.548 3.710 7.926 1.00 91.12 123 HIS A O 1
ATOM 983 N N . HIS A 1 124 ? -15.996 5.386 7.580 1.00 83.88 124 HIS A N 1
ATOM 984 C CA . HIS A 1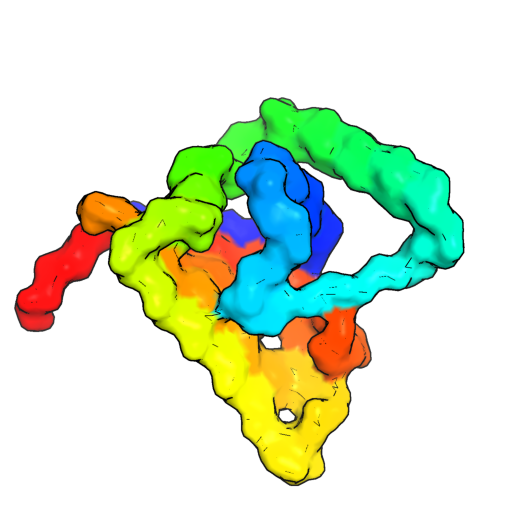 124 ? -16.642 5.288 8.894 1.00 83.88 124 HIS A CA 1
ATOM 985 C C . HIS A 1 124 ? -17.825 4.316 8.802 1.00 83.88 124 HIS A C 1
ATOM 987 O O . HIS A 1 124 ? -18.354 4.139 7.707 1.00 83.88 124 HIS A O 1
ATOM 993 N N . GLU A 1 125 ? -18.178 3.670 9.919 1.00 66.75 125 GLU A N 1
ATOM 994 C CA . GLU A 1 125 ? -19.174 2.590 10.037 1.00 66.75 125 GLU A CA 1
ATOM 995 C C . GLU A 1 125 ? -20.183 2.482 8.886 1.00 66.75 125 GLU A C 1
ATOM 997 O O . GLU A 1 125 ? -21.061 3.323 8.701 1.00 66.75 125 GLU A O 1
ATOM 1002 N N . LEU A 1 126 ? -20.094 1.362 8.166 1.00 59.47 126 LEU A N 1
ATOM 1003 C CA . LEU A 1 126 ? -21.235 0.796 7.467 1.00 59.47 126 LEU A CA 1
ATOM 1004 C C . LEU A 1 126 ? -22.175 0.253 8.548 1.00 59.47 126 LEU A C 1
ATOM 1006 O O . LEU A 1 126 ? -21.996 -0.872 9.018 1.00 59.47 126 LEU A O 1
ATOM 1010 N N . ALA A 1 127 ? -23.179 1.034 8.945 1.00 43.53 127 ALA A N 1
ATOM 1011 C CA . ALA A 1 127 ? -24.446 0.410 9.289 1.00 43.53 127 ALA A CA 1
ATOM 1012 C C . ALA A 1 127 ? -24.859 -0.365 8.031 1.00 43.53 127 ALA A C 1
ATOM 1014 O O . ALA A 1 127 ? -25.192 0.238 7.012 1.00 43.53 127 ALA A O 1
ATOM 1015 N N . LEU A 1 128 ? -24.701 -1.689 8.058 1.00 35.28 128 LEU A N 1
ATOM 1016 C CA . LEU A 1 128 ? -25.336 -2.573 7.089 1.00 35.28 128 LEU A CA 1
ATOM 1017 C C . LEU A 1 128 ? -26.845 -2.387 7.285 1.00 35.28 128 LEU A C 1
ATOM 1019 O O . LEU A 1 128 ? -27.422 -2.987 8.189 1.00 35.28 128 LEU A O 1
ATOM 1023 N N . ALA A 1 129 ? -27.436 -1.487 6.505 1.00 33.50 129 ALA A N 1
ATOM 1024 C CA . ALA A 1 129 ? -28.862 -1.465 6.224 1.00 33.50 129 ALA A CA 1
ATOM 1025 C C . ALA A 1 129 ? -29.071 -2.106 4.852 1.00 33.50 129 ALA A C 1
ATOM 1027 O O . ALA A 1 129 ? -28.309 -1.743 3.923 1.00 33.50 129 ALA A O 1
#

pLDDT: mean 91.78, std 10.8, range [33.5, 98.5]

Radius of gyration: 15.26 Å; chains: 1; bounding box: 51×34×36 Å

Sequence (129 aa):
MNRHWTLTDLEFVVRWDGQRSGVLPAPFVFTSDIRSYRAFETLKAETAERLSGDPATVPDDVLNIVARPDIRIIGSAWDPQHPNDPAKRIRLHAARRSGRGVLITQLPGRTIWHSGGFTITEHHELALA

Foldseek 3Di:
DKDKDWFALLLQVLLLVVVVLPDDQPPDAADDPDPDPVVSVVVSVVSNVVLVPDPRHDDSVLVVQQSDAPDKDWDWDADPVCRWQLQRIWTWIWGHDDQKIKIKTFDRDPTVRHTRTIMMMMDGHDPPD

Secondary structure (DSSP, 8-state):
--EEEEE-HHHHHHHHHTTT--SPPTT---------HHHHHHHHHHHHHHHHT-TTSPPHHHHHHHHS-SEEEEE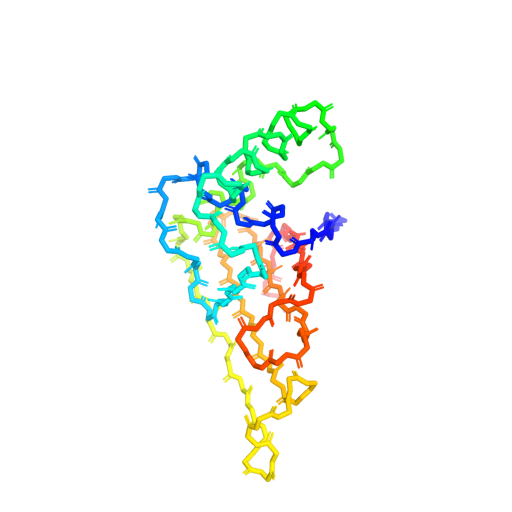EEE-TT-TT-GGGEEEEEEEEETTEEEEEEEEE-SSTTSEEEEEEEEEE-----